Protein AF-A0A671MKG7-F1 (afdb_monomer_lite)

Organism: NCBI:txid1608454

InterPro domains:
  IPR001623 DnaJ domain [PF00226] (49-81)
  IPR001623 DnaJ domain [PR00625] (51-69)
  IPR001623 DnaJ domain [PR00625] (69-82)
  IPR001623 DnaJ domain [PS50076] (49-82)
  IPR001623 DnaJ domain [SM00271] (48-82)
  IPR001623 DnaJ domain [cd06257] (49-82)
  IPR036869 Chaperone J-domain superfamily [G3DSA:1.10.287.110] (35-82)
  IPR036869 Chaperone J-domain superfamily [SSF46565] (45-82)
  IPR051948 Hsp70 co-chaperone J-domain-containing protein [PTHR44360] (25-82)

Radius of gyration: 26.16 Å; chains: 1; bounding box: 45×67×48 Å

pLDDT: mean 74.74, std 12.64, range [53.53, 93.06]

Foldseek 3Di:
DPPVVVVVVVVVVVVVVVVVVVVPDPPPVVVVVVVVVVVVVVVVVPPPPPCVVLVHDPPDDPVSSVVSVVVVCVVPPPVVPD

Sequence (82 aa):
MTQNQQMICDLASYFLLTGLITGMATAQSVFTVVVSILFITELILAEKDHYEILGVPKDASDRQIKKAFHKLAMRYHPDKNK

Secondary structure (DSSP, 8-state):
--HHHHHHHHHHHHHHHHHHHHTT-TTHHHHHHHHHHHHHHHHHTT---HHHHHT--TT--HHHHHHHHHHHHHHS-GGG--

Structure (mmCIF, N/CA/C/O backbone):
data_AF-A0A671MKG7-F1
#
_entry.id   AF-A0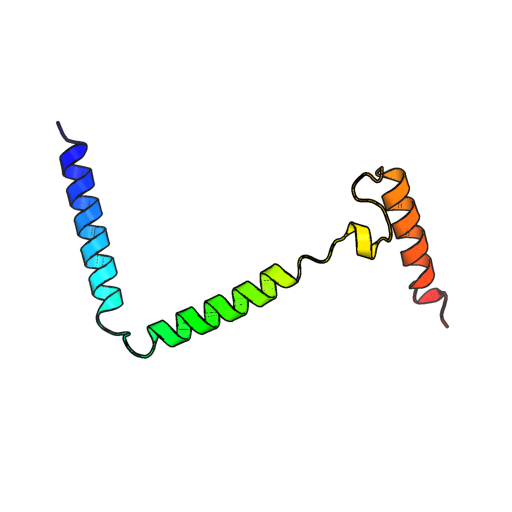A671MKG7-F1
#
loop_
_atom_site.group_PDB
_atom_site.id
_atom_site.type_symbol
_atom_site.label_atom_id
_atom_site.label_alt_id
_atom_site.label_comp_id
_atom_site.label_asym_id
_atom_site.label_entity_id
_atom_site.label_seq_id
_atom_site.pdbx_PDB_ins_code
_atom_site.Cartn_x
_atom_site.Cartn_y
_atom_site.Cartn_z
_atom_site.occupancy
_atom_site.B_iso_or_equiv
_atom_site.auth_seq_id
_atom_site.auth_comp_id
_atom_site.auth_asym_id
_atom_site.auth_atom_id
_atom_site.pdbx_PDB_model_num
ATOM 1 N N . MET A 1 1 ? 10.815 47.267 -18.359 1.00 53.53 1 MET A N 1
ATOM 2 C CA . MET A 1 1 ? 11.000 46.414 -19.558 1.00 53.53 1 MET A CA 1
ATOM 3 C C . MET A 1 1 ? 12.152 45.417 -19.361 1.00 53.53 1 MET A C 1
ATOM 5 O O . MET A 1 1 ? 13.013 45.305 -20.217 1.00 53.53 1 MET A O 1
ATOM 9 N N . THR A 1 2 ? 12.204 44.688 -18.242 1.00 57.72 2 THR A N 1
ATOM 10 C CA . THR A 1 2 ? 13.378 43.847 -17.905 1.00 57.72 2 THR A CA 1
ATOM 11 C C . THR A 1 2 ? 13.039 42.386 -17.607 1.00 57.72 2 THR A C 1
ATOM 13 O O . THR A 1 2 ? 13.923 41.542 -17.665 1.00 57.72 2 THR A O 1
ATOM 16 N N . GLN A 1 3 ? 11.766 42.045 -17.373 1.00 57.72 3 GLN A N 1
ATOM 17 C CA . GLN A 1 3 ? 11.382 40.673 -17.024 1.00 57.72 3 GLN A CA 1
ATOM 18 C C . GLN A 1 3 ? 11.463 39.698 -18.214 1.00 57.72 3 GLN A C 1
ATOM 20 O O . GLN A 1 3 ? 11.795 38.533 -18.033 1.00 57.72 3 GLN A O 1
ATOM 25 N N . ASN A 1 4 ? 11.211 40.176 -19.439 1.00 59.31 4 ASN A N 1
ATOM 26 C CA . ASN A 1 4 ? 11.230 39.318 -20.627 1.00 59.31 4 ASN A CA 1
ATOM 27 C C . ASN A 1 4 ? 12.664 38.990 -21.086 1.00 59.31 4 ASN A C 1
ATOM 29 O O . ASN A 1 4 ? 12.936 37.880 -21.523 1.00 59.31 4 ASN A O 1
ATOM 33 N N . GLN A 1 5 ? 13.602 39.928 -20.910 1.00 62.44 5 GLN A N 1
ATOM 34 C CA . GLN A 1 5 ? 15.014 39.713 -21.244 1.00 62.44 5 GLN A CA 1
ATOM 35 C C . GLN A 1 5 ? 15.702 38.773 -20.237 1.00 62.44 5 GLN A C 1
ATOM 37 O O . GLN A 1 5 ? 16.500 37.932 -20.637 1.00 62.44 5 GLN A O 1
ATOM 42 N N . GLN A 1 6 ? 15.358 38.874 -18.944 1.00 66.88 6 GLN A N 1
ATOM 43 C CA . GLN A 1 6 ? 15.907 37.999 -17.902 1.00 66.88 6 GLN A CA 1
ATOM 44 C C . GLN A 1 6 ? 15.474 36.539 -18.100 1.00 66.88 6 GLN A C 1
ATOM 46 O O . GLN A 1 6 ? 16.311 35.643 -18.055 1.00 66.88 6 GLN A O 1
ATOM 51 N N . MET A 1 7 ? 14.196 36.311 -18.426 1.00 63.81 7 MET A N 1
ATOM 52 C CA . MET A 1 7 ? 13.676 34.969 -18.712 1.00 63.81 7 MET A CA 1
ATOM 53 C C . MET A 1 7 ? 14.424 34.287 -19.860 1.00 63.81 7 MET A C 1
ATOM 55 O O . MET A 1 7 ? 14.724 33.103 -19.773 1.00 63.81 7 MET A O 1
ATOM 59 N N . ILE A 1 8 ? 14.744 35.031 -20.924 1.00 70.62 8 ILE A N 1
ATOM 60 C CA . ILE A 1 8 ? 15.461 34.501 -22.091 1.00 70.62 8 ILE A CA 1
ATOM 61 C C . ILE A 1 8 ? 16.898 34.110 -21.718 1.00 70.62 8 ILE A C 1
ATOM 63 O O . ILE A 1 8 ? 17.369 33.056 -22.144 1.00 70.62 8 ILE A O 1
ATOM 67 N N . CYS A 1 9 ? 17.581 34.909 -20.893 1.00 70.38 9 CYS A N 1
ATOM 68 C CA . CYS A 1 9 ? 18.925 34.589 -20.402 1.00 70.38 9 CYS A CA 1
ATOM 69 C C . CYS A 1 9 ? 18.940 33.355 -19.481 1.00 70.38 9 CYS A C 1
ATOM 71 O O . CYS A 1 9 ? 19.856 32.532 -19.573 1.00 70.38 9 CYS A O 1
ATOM 73 N N . ASP A 1 10 ? 17.917 33.189 -18.640 1.00 75.75 10 ASP A N 1
ATOM 74 C CA . ASP A 1 10 ? 17.788 32.031 -17.748 1.00 75.75 10 ASP A CA 1
ATOM 75 C C . ASP A 1 10 ? 17.459 30.751 -18.542 1.00 75.75 10 ASP A C 1
ATOM 77 O O . ASP A 1 10 ? 18.058 29.698 -18.308 1.00 75.75 10 ASP A O 1
ATOM 81 N N . LEU A 1 11 ? 16.582 30.845 -19.553 1.00 71.50 11 LEU A N 1
ATOM 82 C CA . LEU A 1 11 ? 16.241 29.730 -20.447 1.00 71.50 11 LEU A CA 1
ATOM 83 C C . LEU A 1 11 ? 17.435 29.299 -21.309 1.00 71.50 11 LEU A C 1
ATOM 85 O O . LEU A 1 11 ? 17.672 28.105 -21.486 1.00 71.50 11 LEU A O 1
ATOM 89 N N . ALA A 1 12 ? 18.212 30.263 -21.812 1.00 76.81 12 ALA A N 1
ATOM 90 C CA . ALA A 1 12 ? 19.435 29.998 -22.565 1.00 76.81 12 ALA A CA 1
ATOM 91 C C . ALA A 1 12 ? 20.504 29.330 -21.686 1.00 76.81 12 ALA A C 1
ATOM 93 O O . ALA A 1 12 ? 21.164 28.392 -22.129 1.00 76.81 12 ALA A O 1
ATOM 94 N N . SER A 1 13 ? 20.631 29.752 -20.424 1.00 74.75 13 SER A N 1
ATOM 95 C CA . SER A 1 13 ? 21.553 29.133 -19.464 1.00 74.75 13 SER A CA 1
ATOM 96 C C . SER A 1 13 ? 21.137 27.704 -19.115 1.00 74.75 13 SER A C 1
ATOM 98 O O . SER A 1 13 ? 21.985 26.814 -19.089 1.00 74.75 13 SER A O 1
ATOM 100 N N . TYR A 1 14 ? 19.838 27.448 -18.920 1.00 73.62 14 TYR A N 1
ATOM 101 C CA . TYR A 1 14 ? 19.317 26.098 -18.693 1.00 73.62 14 TYR A CA 1
ATOM 102 C C . TYR A 1 14 ? 19.534 25.195 -19.913 1.00 73.62 14 TYR A C 1
ATOM 104 O O . TYR A 1 14 ? 20.020 24.081 -19.756 1.00 73.62 14 TYR A O 1
ATOM 112 N N . PHE A 1 15 ? 19.275 25.691 -21.128 1.00 70.88 15 PHE A N 1
ATOM 113 C CA . PHE A 1 15 ? 19.475 24.935 -22.368 1.00 70.88 15 PHE A CA 1
ATOM 114 C C . PHE A 1 15 ? 20.952 24.571 -22.599 1.00 70.88 15 PHE A C 1
ATOM 116 O O . PHE A 1 15 ? 21.266 23.430 -22.948 1.00 70.88 15 PHE A O 1
ATOM 123 N N . LEU A 1 16 ? 21.873 25.504 -22.327 1.00 70.31 16 LEU A N 1
ATOM 124 C CA . LEU A 1 16 ? 23.318 25.262 -22.400 1.00 70.31 16 LEU A CA 1
ATOM 125 C C . LEU A 1 16 ? 23.804 24.292 -21.308 1.00 70.31 16 LEU A C 1
ATOM 127 O O . LEU A 1 16 ? 24.608 23.406 -21.599 1.00 70.31 16 LEU A O 1
ATOM 131 N N . LEU A 1 17 ? 23.279 24.391 -20.082 1.00 66.00 17 LEU A N 1
ATOM 132 C CA . LEU A 1 17 ? 23.591 23.462 -18.988 1.00 66.00 17 LEU A CA 1
ATOM 133 C C . LEU A 1 17 ? 23.050 22.047 -19.253 1.00 66.00 17 LEU A C 1
ATOM 135 O O . LEU A 1 17 ? 23.773 21.072 -19.050 1.00 66.00 17 LEU A O 1
ATOM 139 N N . THR A 1 18 ? 21.824 21.909 -19.773 1.00 62.16 18 THR A N 1
ATOM 140 C CA . THR A 1 18 ? 21.270 20.604 -20.172 1.00 62.16 18 THR A CA 1
ATOM 141 C C . THR A 1 18 ? 22.006 20.010 -21.370 1.00 62.16 18 THR A C 1
ATOM 143 O O . THR A 1 18 ? 22.210 18.798 -21.421 1.00 62.16 18 THR A O 1
ATOM 146 N N . GLY A 1 19 ? 22.463 20.841 -22.315 1.00 60.16 19 GLY A N 1
ATOM 147 C CA . GLY A 1 19 ? 23.237 20.399 -23.476 1.00 60.16 19 GLY A CA 1
ATOM 148 C C . GLY A 1 19 ? 24.622 19.865 -23.100 1.00 60.16 19 GLY A C 1
ATOM 149 O O . GLY A 1 19 ? 25.050 18.849 -23.644 1.00 60.16 19 GLY A O 1
ATOM 150 N N . LEU A 1 20 ? 25.287 20.484 -22.115 1.00 60.25 20 LEU A N 1
ATOM 151 C CA . LEU A 1 20 ? 26.598 20.051 -21.616 1.00 60.25 20 LEU A CA 1
ATOM 152 C C . LEU A 1 20 ? 26.533 18.684 -20.911 1.00 60.25 20 LEU A C 1
ATOM 154 O O . LEU A 1 20 ? 27.405 17.844 -21.119 1.00 60.25 20 LEU A O 1
ATOM 158 N N . ILE A 1 21 ? 25.476 18.432 -20.129 1.00 57.09 21 ILE A N 1
ATOM 159 C CA . ILE A 1 21 ? 25.251 17.138 -19.456 1.00 57.09 21 ILE A CA 1
ATOM 160 C C . ILE A 1 21 ? 24.848 16.049 -20.471 1.00 57.09 21 ILE A C 1
ATOM 162 O O . ILE A 1 21 ? 25.194 14.880 -20.311 1.00 57.09 21 ILE A O 1
ATOM 166 N N . THR A 1 22 ? 24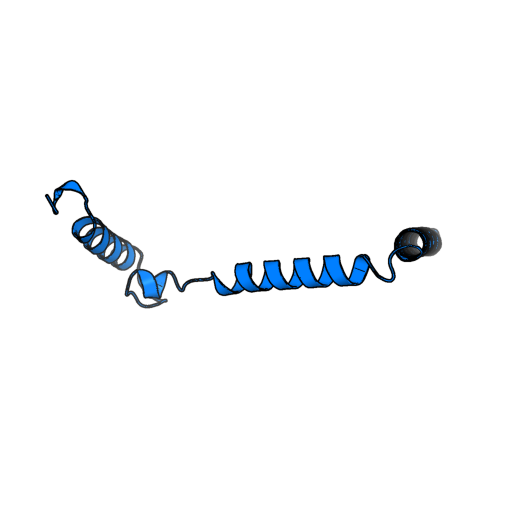.167 16.430 -21.555 1.00 57.47 22 THR A N 1
ATOM 167 C CA . THR A 1 22 ? 23.684 15.498 -22.592 1.00 57.47 22 THR A CA 1
ATOM 168 C C . THR A 1 22 ? 24.781 15.076 -23.588 1.00 57.47 22 THR A C 1
ATOM 170 O O . THR A 1 22 ? 24.641 14.060 -24.268 1.00 57.47 22 THR A O 1
ATOM 173 N N . GLY A 1 23 ? 25.909 15.796 -23.649 1.00 57.47 23 GLY A N 1
ATOM 174 C CA . GLY A 1 23 ? 26.975 15.582 -24.638 1.00 57.47 23 GLY A CA 1
ATOM 175 C C . GLY A 1 23 ? 27.867 14.345 -24.445 1.00 57.47 23 GLY A C 1
ATOM 176 O O . GLY A 1 23 ? 28.591 13.981 -25.367 1.00 57.47 23 GLY A O 1
ATOM 177 N N . MET A 1 24 ? 27.829 13.672 -23.289 1.00 54.31 24 MET A N 1
ATOM 178 C CA . MET A 1 24 ? 28.703 12.523 -22.982 1.00 54.31 24 MET A CA 1
ATOM 179 C C . MET A 1 24 ? 27.956 11.347 -22.335 1.00 54.31 24 MET A C 1
ATOM 181 O O . MET A 1 24 ? 28.428 10.775 -21.356 1.00 54.31 24 MET A O 1
ATOM 185 N N . ALA A 1 25 ? 26.771 10.970 -22.824 1.00 55.94 25 ALA A N 1
ATOM 186 C CA . ALA A 1 25 ? 26.038 9.867 -22.190 1.00 55.94 25 ALA A CA 1
ATOM 187 C C . ALA A 1 25 ? 25.125 9.055 -23.121 1.00 55.94 25 ALA A C 1
ATOM 189 O O . ALA A 1 25 ? 24.118 8.515 -22.670 1.00 55.94 25 ALA A O 1
ATOM 190 N N . THR A 1 26 ? 25.450 8.901 -24.405 1.00 64.81 26 THR A N 1
ATOM 191 C CA . THR A 1 26 ? 24.556 8.182 -25.336 1.00 64.81 26 THR A CA 1
ATOM 192 C C . THR A 1 26 ? 24.450 6.670 -25.075 1.00 64.81 26 THR A C 1
ATOM 194 O O . THR A 1 26 ? 23.488 6.059 -25.524 1.00 64.81 26 THR A O 1
ATOM 197 N N . ALA A 1 27 ? 25.350 6.072 -24.280 1.00 57.84 27 ALA A N 1
ATOM 198 C CA . ALA A 1 27 ? 25.242 4.673 -23.834 1.00 57.84 27 ALA A CA 1
ATOM 199 C C . ALA A 1 27 ? 24.928 4.512 -22.330 1.00 57.84 27 ALA A C 1
ATOM 201 O O . ALA A 1 27 ? 24.200 3.597 -21.951 1.00 57.84 27 ALA A O 1
ATOM 202 N N . GLN A 1 28 ? 25.428 5.403 -21.461 1.00 57.75 28 GLN A N 1
ATOM 203 C CA . GLN A 1 28 ? 25.225 5.308 -20.004 1.00 57.75 28 GLN A CA 1
ATOM 204 C C . GLN A 1 28 ? 23.945 6.006 -19.502 1.00 57.75 28 GLN A C 1
ATOM 206 O O . GLN A 1 28 ? 23.403 5.598 -18.479 1.00 57.75 28 GLN A O 1
ATOM 211 N N . SER A 1 29 ? 23.412 7.011 -20.214 1.00 60.12 29 SER A N 1
ATOM 212 C CA . SER A 1 29 ? 22.186 7.722 -19.799 1.00 60.12 29 SER A CA 1
ATOM 213 C C . SER A 1 29 ? 20.940 6.847 -19.923 1.00 60.12 29 SER A C 1
ATOM 215 O O . SER A 1 29 ? 20.123 6.792 -19.007 1.00 60.12 29 SER A O 1
ATOM 217 N N . VAL A 1 30 ? 20.824 6.088 -21.019 1.00 63.25 30 VAL A N 1
ATOM 218 C CA . VAL A 1 30 ? 19.678 5.194 -21.248 1.00 63.25 30 VAL A CA 1
ATOM 219 C C . VAL A 1 30 ? 19.612 4.118 -20.166 1.00 63.25 30 VAL A C 1
ATOM 221 O O . VAL A 1 30 ? 18.540 3.856 -19.632 1.00 63.25 30 VAL A O 1
ATOM 224 N N . PHE A 1 31 ? 20.758 3.549 -19.780 1.00 68.00 31 PHE A N 1
ATOM 225 C CA . PHE A 1 31 ? 20.825 2.545 -18.719 1.00 68.00 31 PHE A CA 1
ATOM 226 C C . PHE A 1 31 ? 20.358 3.106 -17.370 1.00 68.00 31 PHE A C 1
ATOM 228 O O . PHE A 1 31 ? 19.518 2.499 -16.712 1.00 68.00 31 PHE A O 1
ATOM 235 N N . THR A 1 32 ? 20.826 4.296 -16.989 1.00 70.12 32 THR A N 1
ATOM 236 C CA . THR A 1 32 ? 20.417 4.939 -15.732 1.00 70.12 32 THR A CA 1
ATOM 237 C C . THR A 1 32 ? 18.930 5.291 -15.726 1.00 70.12 32 THR A C 1
ATOM 239 O O . THR A 1 32 ? 18.256 5.070 -14.721 1.00 70.12 32 THR A O 1
ATOM 242 N N . VAL A 1 33 ? 18.386 5.787 -16.841 1.00 78.38 33 VAL A N 1
ATOM 243 C CA . VAL A 1 33 ? 16.954 6.106 -16.953 1.00 78.38 33 VAL A CA 1
ATOM 244 C C . VAL A 1 33 ? 16.101 4.837 -16.892 1.00 78.38 33 VAL A C 1
ATOM 246 O O . VAL A 1 33 ? 15.115 4.811 -16.164 1.00 78.38 33 VAL A O 1
ATOM 249 N N . VAL A 1 34 ? 16.502 3.758 -17.569 1.00 82.00 34 VAL A N 1
ATOM 250 C CA . VAL A 1 34 ? 15.795 2.467 -17.528 1.00 82.00 34 VAL A CA 1
ATOM 251 C C . VAL A 1 34 ? 15.823 1.862 -16.123 1.00 82.00 34 VAL A C 1
ATOM 253 O O . VAL A 1 34 ? 14.778 1.459 -15.624 1.00 82.00 34 VAL A O 1
ATOM 256 N N . VAL A 1 35 ? 16.976 1.858 -15.444 1.00 83.50 35 VAL A N 1
ATOM 257 C CA . VAL A 1 35 ? 17.089 1.374 -14.055 1.00 83.50 35 VAL A CA 1
ATOM 258 C C . VAL A 1 35 ? 16.240 2.217 -13.101 1.00 83.50 35 VAL A C 1
ATOM 260 O O . VAL A 1 35 ? 15.569 1.667 -12.232 1.00 83.50 35 VAL A O 1
ATOM 263 N N . SER A 1 36 ? 16.204 3.537 -13.294 1.00 75.19 36 SER A N 1
ATOM 264 C CA . SER A 1 36 ? 15.372 4.437 -12.487 1.00 75.19 36 SER A CA 1
ATOM 265 C C . SER A 1 36 ? 13.879 4.175 -12.700 1.00 75.19 36 SER A C 1
ATOM 267 O O . SER A 1 36 ? 13.132 4.087 -11.731 1.00 75.19 36 SER A O 1
ATOM 269 N N . ILE A 1 37 ? 13.440 3.988 -13.950 1.00 82.12 37 ILE A N 1
ATOM 270 C CA . ILE A 1 37 ? 12.043 3.671 -14.280 1.00 82.12 37 ILE A CA 1
ATOM 271 C C . ILE A 1 37 ? 11.637 2.314 -13.688 1.00 82.12 37 ILE A C 1
ATOM 273 O O . ILE A 1 37 ? 10.574 2.229 -13.079 1.00 82.12 37 ILE A O 1
ATOM 277 N N . LEU A 1 38 ? 12.493 1.288 -13.790 1.00 79.81 38 LEU A N 1
ATOM 278 C CA . LEU A 1 38 ? 12.252 -0.034 -13.192 1.00 79.81 38 LEU A CA 1
ATOM 279 C C . LEU A 1 38 ? 12.092 0.037 -11.665 1.00 79.81 38 LEU A C 1
ATOM 281 O O . LEU A 1 38 ? 11.223 -0.619 -11.094 1.00 79.81 38 LEU A O 1
ATOM 285 N N . PHE A 1 39 ? 12.898 0.859 -10.992 1.00 77.38 39 PHE A N 1
ATOM 286 C CA . PHE A 1 39 ? 12.812 1.026 -9.540 1.00 77.38 39 PHE A CA 1
ATOM 287 C C . PHE A 1 39 ? 11.537 1.771 -9.116 1.00 77.38 39 PHE A C 1
ATOM 289 O O . PHE A 1 39 ? 10.910 1.430 -8.115 1.00 77.38 39 PHE A O 1
ATOM 296 N N . ILE A 1 40 ? 11.120 2.766 -9.904 1.00 78.88 40 ILE A N 1
ATOM 297 C CA . ILE A 1 40 ? 9.893 3.534 -9.666 1.00 78.88 40 ILE A CA 1
ATOM 298 C C . ILE A 1 40 ? 8.648 2.653 -9.849 1.00 78.88 40 ILE A C 1
ATOM 300 O O . ILE A 1 40 ? 7.712 2.764 -9.059 1.00 78.88 40 ILE A O 1
ATOM 304 N N . THR A 1 41 ? 8.625 1.746 -10.833 1.00 73.19 41 THR A N 1
ATOM 305 C CA . THR A 1 41 ? 7.478 0.843 -11.038 1.00 73.19 41 THR A CA 1
ATOM 306 C C . THR A 1 41 ? 7.255 -0.113 -9.867 1.00 73.19 41 THR A C 1
ATOM 308 O O . THR A 1 41 ? 6.114 -0.298 -9.449 1.00 73.19 41 THR A O 1
ATOM 311 N N . GLU A 1 42 ? 8.325 -0.654 -9.282 1.00 70.50 42 GLU A N 1
ATOM 312 C CA . GLU A 1 42 ? 8.241 -1.516 -8.092 1.00 70.50 42 GLU A CA 1
ATOM 313 C C . GLU A 1 42 ? 7.793 -0.738 -6.842 1.00 70.50 42 GLU A C 1
ATOM 315 O O . GLU A 1 42 ? 7.103 -1.275 -5.975 1.00 70.50 42 GLU A O 1
ATOM 320 N N . LEU A 1 43 ? 8.132 0.554 -6.760 1.00 70.00 43 LEU A N 1
ATOM 321 C CA . LEU A 1 43 ? 7.714 1.425 -5.661 1.00 70.00 43 LEU A CA 1
ATOM 322 C C . LEU A 1 43 ? 6.206 1.735 -5.703 1.00 70.00 43 LEU A C 1
ATOM 324 O O . LEU A 1 43 ? 5.561 1.777 -4.659 1.00 70.00 43 LEU A O 1
ATOM 328 N N . ILE A 1 44 ? 5.643 1.947 -6.898 1.00 66.81 44 ILE A N 1
ATOM 329 C CA . ILE A 1 44 ? 4.228 2.316 -7.082 1.00 66.81 44 ILE A CA 1
ATOM 330 C C . ILE A 1 44 ? 3.309 1.100 -6.907 1.00 66.81 44 ILE A C 1
ATOM 332 O O . ILE A 1 44 ? 2.246 1.211 -6.303 1.00 66.81 44 ILE A O 1
ATOM 336 N N . LEU A 1 45 ? 3.724 -0.087 -7.364 1.00 63.34 45 LEU A N 1
ATOM 337 C CA . LEU A 1 45 ? 2.919 -1.309 -7.230 1.00 63.34 45 LEU A CA 1
ATOM 338 C C . LEU A 1 45 ? 2.786 -1.792 -5.771 1.00 63.34 45 LEU A C 1
ATOM 340 O O . LEU A 1 45 ? 1.947 -2.637 -5.459 1.00 63.34 45 LEU A O 1
ATOM 344 N N . ALA A 1 46 ? 3.612 -1.259 -4.869 1.00 59.69 46 ALA A N 1
ATOM 345 C CA . ALA A 1 46 ? 3.582 -1.557 -3.444 1.00 59.69 46 ALA A CA 1
ATOM 346 C C . ALA A 1 46 ? 2.515 -0.768 -2.664 1.00 59.69 46 ALA A C 1
ATOM 348 O O . ALA A 1 46 ? 2.446 -0.922 -1.439 1.00 59.69 46 ALA A O 1
ATOM 349 N N . GLU A 1 47 ? 1.670 0.024 -3.334 1.00 59.34 47 GLU A N 1
ATOM 350 C CA 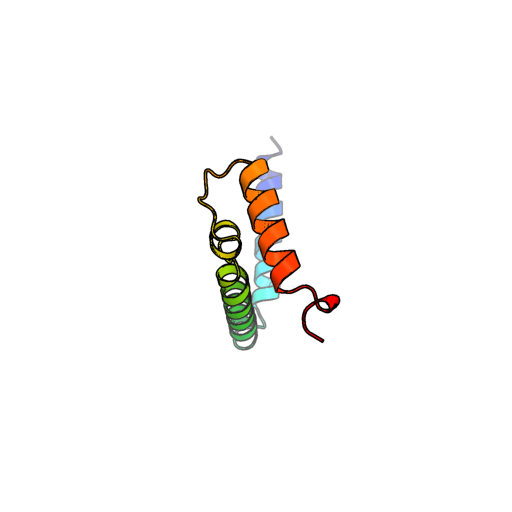. GLU A 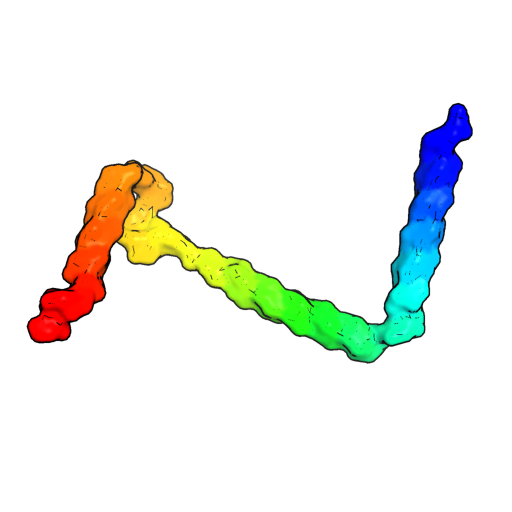1 47 ? 0.457 0.605 -2.755 1.00 59.34 47 GLU A CA 1
ATOM 351 C C . GLU A 1 47 ? -0.558 -0.513 -2.461 1.00 59.34 47 GLU A C 1
ATOM 353 O O . GLU A 1 47 ? -1.562 -0.703 -3.141 1.00 59.34 47 GLU A O 1
ATOM 358 N N . LYS A 1 48 ? -0.258 -1.333 -1.451 1.00 63.09 48 LYS A N 1
ATOM 359 C CA . LYS A 1 48 ? -1.190 -2.340 -0.961 1.00 63.09 48 LYS A CA 1
ATOM 360 C C . LYS A 1 48 ? -2.407 -1.608 -0.408 1.00 63.09 48 LYS A C 1
ATOM 362 O O . LYS A 1 48 ? -2.264 -0.740 0.456 1.00 63.09 48 LYS A O 1
ATOM 367 N N . ASP A 1 49 ? -3.597 -1.983 -0.863 1.00 80.88 49 ASP A N 1
ATOM 368 C CA . ASP A 1 49 ? -4.853 -1.477 -0.319 1.00 80.88 49 ASP A CA 1
ATOM 369 C C . ASP A 1 49 ? -4.914 -1.777 1.197 1.00 80.88 49 ASP A C 1
ATOM 371 O O . ASP A 1 49 ? -5.202 -2.890 1.639 1.00 80.88 49 ASP A O 1
ATOM 375 N N . HIS A 1 50 ? -4.629 -0.770 2.029 1.00 82.44 50 HIS A N 1
ATOM 376 C CA . HIS A 1 50 ? -4.577 -0.889 3.495 1.00 82.44 50 HIS A CA 1
ATOM 377 C C . HIS A 1 50 ? -5.912 -1.370 4.081 1.00 82.44 50 HIS A C 1
ATOM 379 O O . HIS A 1 50 ? -5.953 -2.119 5.059 1.00 82.44 50 HIS A O 1
ATOM 385 N N . TYR A 1 51 ? -7.007 -0.959 3.446 1.00 87.12 51 TYR A N 1
ATOM 386 C CA . TYR A 1 51 ? -8.364 -1.379 3.772 1.00 87.12 51 TYR A CA 1
ATOM 387 C C . TYR A 1 51 ? -8.581 -2.866 3.474 1.00 87.12 51 TYR A C 1
ATOM 389 O O . TYR A 1 51 ? -9.173 -3.570 4.289 1.00 87.12 51 TYR A O 1
ATOM 397 N N . GLU A 1 52 ? -8.022 -3.373 2.374 1.00 84.94 52 GLU A N 1
ATOM 398 C CA . GLU A 1 52 ? -8.094 -4.788 2.008 1.00 84.94 52 GLU A CA 1
ATOM 399 C C . GLU A 1 52 ? -7.245 -5.656 2.947 1.00 84.94 52 GLU A C 1
ATOM 401 O O . GLU A 1 52 ? -7.722 -6.684 3.425 1.00 84.94 52 GLU A O 1
ATOM 406 N N . ILE A 1 53 ? -6.047 -5.192 3.333 1.00 87.38 53 ILE A N 1
ATOM 407 C CA . ILE A 1 53 ? -5.200 -5.862 4.339 1.00 87.38 53 ILE A CA 1
ATOM 408 C C . ILE A 1 53 ? -5.930 -5.995 5.684 1.00 87.38 53 ILE A C 1
ATOM 410 O O . ILE A 1 53 ? -5.856 -7.029 6.351 1.00 87.38 53 ILE A O 1
ATOM 414 N N . LEU A 1 54 ? -6.634 -4.940 6.098 1.00 88.06 54 LEU A N 1
ATOM 415 C CA . LEU A 1 54 ? -7.432 -4.936 7.323 1.00 88.06 54 LEU A CA 1
ATOM 416 C C . LEU A 1 54 ? -8.774 -5.678 7.166 1.00 88.06 54 LEU A C 1
ATOM 418 O O . LEU A 1 54 ? -9.429 -5.957 8.173 1.00 88.06 54 LEU A O 1
ATOM 422 N N . GLY A 1 55 ? -9.185 -6.005 5.938 1.00 88.94 55 GLY A N 1
ATOM 423 C CA . GLY A 1 55 ? -10.470 -6.628 5.625 1.00 88.94 55 GLY A CA 1
ATOM 424 C C . GLY A 1 55 ? -11.673 -5.722 5.906 1.00 88.94 55 GLY A C 1
ATOM 425 O O . GLY A 1 55 ? -12.717 -6.206 6.345 1.00 88.94 55 GLY A O 1
ATOM 426 N N . VAL A 1 56 ? -11.522 -4.409 5.721 1.00 90.88 56 VAL A N 1
ATOM 427 C CA . VAL A 1 56 ? -12.571 -3.400 5.936 1.00 90.88 56 VAL A CA 1
ATOM 428 C C . VAL A 1 56 ? -12.891 -2.652 4.635 1.00 90.88 56 VAL A C 1
ATOM 430 O O . VAL A 1 56 ? -12.021 -2.525 3.776 1.00 90.88 56 VAL A O 1
ATOM 433 N N . PRO A 1 57 ? -14.124 -2.142 4.454 1.00 90.19 57 PRO A N 1
ATOM 434 C CA . PRO A 1 57 ? -14.450 -1.297 3.305 1.00 90.19 57 PRO A CA 1
ATOM 435 C C . PRO A 1 57 ? -13.696 0.042 3.360 1.00 90.19 57 PRO A C 1
ATOM 437 O O . PRO A 1 57 ? -13.318 0.502 4.438 1.00 90.19 57 PRO A O 1
ATOM 440 N N . LYS A 1 58 ? -13.527 0.702 2.205 1.00 86.81 58 LYS A N 1
ATOM 441 C CA . LYS A 1 58 ? -12.890 2.034 2.115 1.00 86.81 58 LYS A CA 1
ATOM 442 C C . LYS A 1 58 ? -13.667 3.116 2.889 1.00 86.81 58 LYS A C 1
ATOM 444 O O . LYS A 1 58 ? -13.060 4.052 3.392 1.00 86.81 58 LYS A O 1
ATOM 449 N N . ASP A 1 59 ? -14.972 2.913 3.087 1.00 90.25 59 ASP A N 1
ATOM 450 C CA . ASP A 1 59 ? -15.861 3.785 3.874 1.00 90.25 59 ASP A CA 1
ATOM 451 C C . ASP A 1 59 ? -15.913 3.431 5.378 1.00 90.25 59 ASP A C 1
ATOM 453 O O . ASP A 1 59 ? -16.815 3.856 6.106 1.00 90.25 59 ASP A O 1
ATOM 457 N N . ALA A 1 60 ? -14.995 2.591 5.869 1.00 90.00 60 ALA A N 1
ATOM 458 C CA . ALA A 1 60 ? -15.001 2.154 7.260 1.00 90.00 60 ALA A CA 1
ATOM 459 C C . ALA A 1 60 ? -14.728 3.307 8.240 1.00 90.00 60 ALA A C 1
ATOM 461 O O . ALA A 1 60 ? -13.790 4.084 8.088 1.00 90.00 60 ALA A O 1
ATOM 462 N N . SER A 1 61 ? -15.509 3.360 9.321 1.00 92.06 61 SER A N 1
ATOM 463 C CA . SER A 1 61 ? -15.273 4.284 10.439 1.00 92.06 61 SER A CA 1
ATOM 464 C C . SER A 1 61 ? -14.023 3.889 11.237 1.00 92.06 61 SER A C 1
ATOM 466 O O . SER A 1 61 ? -13.728 2.701 11.388 1.00 92.06 61 SER A O 1
ATOM 468 N N . ASP A 1 62 ? -13.367 4.860 11.879 1.00 91.50 62 ASP A N 1
ATOM 469 C CA . ASP A 1 62 ? -12.226 4.647 12.786 1.00 91.50 62 ASP A CA 1
ATOM 470 C C . ASP A 1 62 ? -12.456 3.527 13.811 1.00 91.50 62 ASP A C 1
ATOM 472 O O . ASP A 1 62 ? -11.558 2.743 14.132 1.00 91.50 62 ASP A O 1
ATOM 476 N N . ARG A 1 63 ? -13.692 3.399 14.316 1.00 92.88 63 ARG A N 1
ATOM 477 C CA . ARG A 1 63 ? -14.066 2.328 15.254 1.00 92.88 63 ARG A CA 1
ATOM 478 C C . ARG A 1 63 ? -13.951 0.938 14.623 1.00 92.88 63 ARG A C 1
ATOM 480 O O . ARG A 1 63 ? -13.533 -0.002 15.300 1.00 92.88 63 ARG A O 1
ATOM 487 N N . GLN A 1 64 ? -14.331 0.796 13.355 1.00 91.81 64 GLN A N 1
ATOM 488 C CA . GLN A 1 64 ? -14.258 -0.465 12.614 1.00 91.81 64 GLN A CA 1
ATOM 489 C C . GLN A 1 64 ? -12.806 -0.819 12.282 1.00 91.81 64 GLN A C 1
ATOM 491 O O . GLN A 1 64 ? -12.398 -1.953 12.533 1.00 91.81 64 GLN A O 1
ATOM 496 N N . ILE A 1 65 ? -12.015 0.164 11.841 1.00 92.31 65 ILE A N 1
ATOM 497 C CA . ILE A 1 65 ? -10.574 0.020 11.582 1.00 92.31 65 ILE A CA 1
ATOM 498 C C . ILE A 1 65 ? -9.853 -0.469 12.847 1.00 92.31 65 ILE A C 1
ATOM 500 O O . ILE A 1 65 ? -9.166 -1.492 12.824 1.00 92.31 65 ILE A O 1
ATOM 504 N N . LYS A 1 66 ? -10.085 0.185 13.994 1.00 92.50 66 LYS A N 1
ATOM 505 C CA . LYS A 1 66 ? -9.462 -0.186 15.277 1.00 92.50 66 LYS A CA 1
ATOM 506 C C . LYS A 1 66 ? -9.847 -1.595 15.734 1.00 92.50 66 LYS A C 1
ATOM 508 O O . LYS A 1 66 ? -9.011 -2.329 16.263 1.00 92.50 66 LYS A O 1
ATOM 513 N N . LYS A 1 67 ? -11.105 -1.993 15.522 1.00 92.94 67 LYS A N 1
ATOM 514 C CA . LYS A 1 67 ? -11.599 -3.334 15.866 1.00 92.94 67 LYS A CA 1
ATOM 515 C C . LYS A 1 67 ? -10.973 -4.418 14.982 1.00 92.94 67 LYS A C 1
ATOM 517 O O . LYS A 1 67 ? -10.572 -5.459 15.505 1.00 92.94 67 LYS A O 1
ATOM 522 N N . ALA A 1 68 ? -10.877 -4.178 13.674 1.00 93.06 68 ALA A N 1
ATOM 523 C CA . 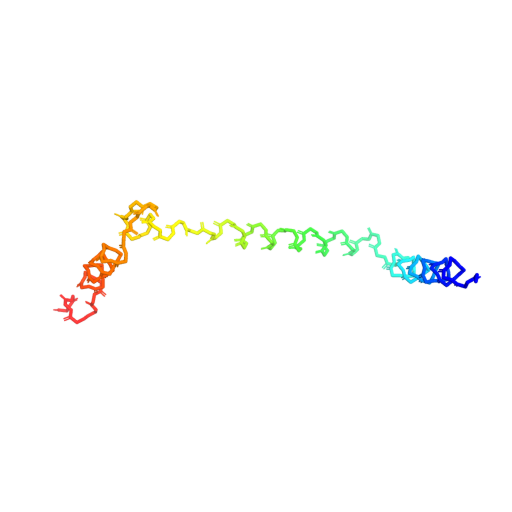ALA A 1 68 ? -10.244 -5.091 12.724 1.00 93.06 68 ALA A CA 1
ATOM 524 C C . ALA A 1 68 ? -8.746 -5.260 13.022 1.00 93.06 68 ALA A C 1
ATOM 526 O O . ALA A 1 68 ? -8.267 -6.389 13.148 1.00 93.06 68 ALA A O 1
ATOM 527 N N . PHE A 1 69 ? -8.044 -4.150 13.272 1.00 92.19 69 PHE A N 1
ATOM 528 C CA . PHE A 1 69 ? -6.638 -4.153 13.670 1.00 92.19 69 PHE A CA 1
ATOM 529 C C . PHE A 1 69 ? -6.403 -4.946 14.961 1.00 92.19 69 PHE A C 1
ATOM 531 O O . PHE A 1 69 ? -5.542 -5.819 14.999 1.00 92.19 69 PHE A O 1
ATOM 538 N N . HIS A 1 70 ? -7.206 -4.711 16.006 1.00 91.69 70 HIS A N 1
ATOM 539 C CA . HIS A 1 70 ? -7.077 -5.444 17.268 1.00 91.69 70 HIS A CA 1
ATOM 540 C C . HIS A 1 70 ? -7.258 -6.957 17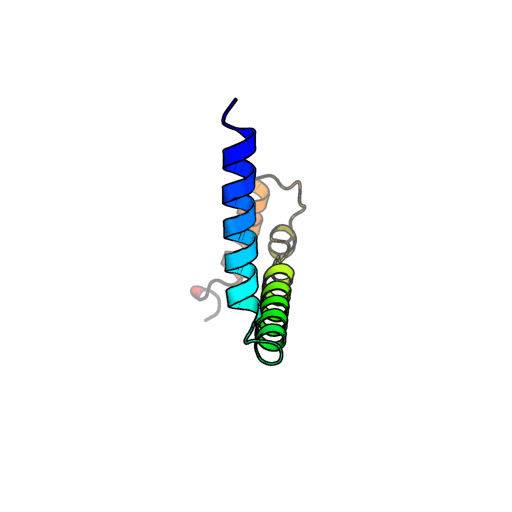.074 1.00 91.69 70 HIS A C 1
ATOM 542 O O . HIS A 1 70 ? -6.485 -7.754 17.605 1.00 91.69 70 HIS A O 1
ATOM 548 N N . LYS A 1 71 ? -8.236 -7.365 16.257 1.00 90.19 71 LYS A N 1
ATOM 549 C CA . LYS A 1 71 ? -8.479 -8.777 15.938 1.00 90.19 71 LYS A CA 1
ATOM 550 C C . LYS A 1 71 ? -7.286 -9.415 15.217 1.00 90.19 71 LYS A C 1
ATOM 552 O O . LYS A 1 71 ? -6.914 -10.531 15.569 1.00 90.19 71 LYS A O 1
ATOM 557 N N . LEU A 1 72 ? -6.694 -8.727 14.240 1.00 89.06 72 LEU A N 1
ATOM 558 C CA . LEU A 1 72 ? -5.506 -9.196 13.517 1.00 89.06 72 LEU A CA 1
ATOM 559 C C . LEU A 1 72 ? -4.278 -9.266 14.432 1.00 89.06 72 LEU A C 1
ATOM 561 O O . LEU A 1 72 ? -3.596 -10.287 14.461 1.00 89.06 72 LEU A O 1
ATOM 565 N N . ALA A 1 73 ? -4.051 -8.239 15.252 1.00 87.56 73 ALA A N 1
ATOM 566 C CA . ALA A 1 73 ? -2.946 -8.201 16.205 1.00 87.56 73 ALA A CA 1
ATOM 567 C C . ALA A 1 73 ? -3.009 -9.361 17.208 1.00 87.56 73 ALA A C 1
ATOM 569 O O . ALA A 1 73 ? -1.991 -9.978 17.494 1.00 87.56 73 ALA A O 1
ATOM 570 N N . MET A 1 74 ? -4.203 -9.720 17.694 1.00 86.25 74 MET A N 1
ATOM 571 C CA . MET A 1 74 ? -4.372 -10.879 18.577 1.00 86.25 74 MET A CA 1
ATOM 572 C C . MET A 1 74 ? -4.105 -12.221 17.886 1.00 86.25 74 MET A C 1
ATOM 574 O O . MET A 1 74 ? -3.712 -13.170 18.560 1.00 86.25 74 MET A O 1
ATOM 578 N N . ARG A 1 75 ? -4.349 -12.325 16.572 1.00 84.56 75 ARG A N 1
ATOM 579 C CA . ARG A 1 75 ? -4.108 -13.550 15.790 1.00 84.56 75 ARG A CA 1
ATOM 580 C C . ARG A 1 75 ? -2.626 -13.786 15.539 1.00 84.56 75 ARG A C 1
ATOM 582 O O . ARG A 1 75 ? -2.188 -14.925 15.614 1.00 84.56 75 ARG A O 1
ATOM 589 N N . TYR A 1 76 ? -1.879 -12.718 15.283 1.00 85.19 76 TYR A N 1
ATOM 590 C CA . TYR A 1 76 ? -0.436 -12.768 15.048 1.00 85.19 76 TYR A CA 1
ATOM 591 C C . TYR A 1 76 ? 0.393 -12.479 16.301 1.00 85.19 76 TYR A C 1
ATOM 593 O O . TYR A 1 76 ? 1.608 -12.320 16.213 1.00 85.19 76 TYR A O 1
ATOM 601 N N . HIS A 1 77 ? -0.242 -12.396 17.473 1.00 84.25 77 HIS A N 1
ATOM 602 C CA . HIS A 1 77 ? 0.470 -12.114 18.708 1.00 84.25 77 HIS A CA 1
ATOM 603 C C . HIS A 1 77 ? 1.434 -13.274 19.024 1.00 84.25 77 HIS A C 1
ATOM 605 O O . HIS A 1 77 ? 0.968 -14.400 19.228 1.00 84.25 77 HIS A O 1
ATOM 611 N N . PRO A 1 78 ? 2.755 -13.033 19.114 1.00 79.88 78 PRO A N 1
ATOM 612 C CA . PRO A 1 78 ? 3.752 -14.097 19.273 1.00 79.88 78 PRO A CA 1
ATOM 613 C C . PRO A 1 78 ? 3.635 -14.839 20.614 1.00 79.88 78 PRO A C 1
ATOM 615 O O . PRO A 1 78 ? 4.112 -15.960 20.746 1.00 79.88 78 PRO A O 1
ATOM 618 N N . ASP A 1 79 ? 2.961 -14.229 21.592 1.00 80.25 79 ASP A N 1
ATOM 619 C CA . ASP A 1 79 ? 2.721 -14.786 22.931 1.00 80.25 79 ASP A CA 1
ATOM 620 C C . ASP A 1 79 ? 1.586 -15.826 22.981 1.00 80.25 79 ASP A C 1
ATOM 622 O O . ASP A 1 79 ? 1.464 -16.561 23.950 1.00 80.25 79 ASP A O 1
ATOM 626 N N . LYS A 1 80 ? 0.729 -15.898 21.949 1.00 63.75 80 LYS A N 1
ATOM 627 C CA . LYS A 1 80 ? -0.401 -16.849 21.906 1.00 63.75 80 LYS A CA 1
ATOM 628 C C . LYS A 1 80 ? -0.142 -18.093 21.054 1.00 63.75 80 LYS A C 1
ATOM 630 O O . LYS A 1 80 ? -1.008 -18.960 21.000 1.00 63.75 80 LYS A O 1
ATOM 635 N N . ASN A 1 81 ? 1.005 -18.166 20.377 1.00 58.56 81 ASN A N 1
ATOM 636 C CA . ASN A 1 81 ? 1.364 -19.262 19.471 1.00 58.56 81 ASN A CA 1
ATOM 637 C C . ASN A 1 81 ? 2.627 -20.019 19.928 1.00 58.56 81 ASN A C 1
ATOM 639 O O . ASN A 1 81 ? 3.388 -20.508 19.093 1.00 58.56 81 ASN A O 1
ATOM 643 N N . LYS A 1 82 ? 2.859 -20.077 21.244 1.00 56.44 82 LYS A N 1
ATOM 644 C CA . LYS A 1 82 ? 3.778 -21.020 21.891 1.00 56.44 82 LYS A CA 1
ATOM 645 C C . LYS A 1 82 ? 2.984 -22.018 22.716 1.00 56.44 82 LYS A C 1
ATOM 647 O O . LYS A 1 82 ? 1.981 -21.584 23.324 1.00 56.44 82 LYS A O 1
#